Protein AF-A0AAN5C256-F1 (afdb_monomer_lite)

Organism: Aspergillus oryzae (NCBI:txid5062)

InterPro domains:
  IPR015211 Peptidase M1, leukotriene A4 hydrolase/aminopeptidase C-terminal [PF09127] (69-145)
  IPR015211 Peptidase M1, leukotriene A4 hydrolase/aminopeptidase C-terminal [SM01263] (38-145)
  IPR016024 Armadillo-type fold [SSF48371] (39-145)
  IPR034015 Aminopeptidase, leukotriene A4 hydrolase-like [PTHR45726] (2-145)
  IPR038502 Peptidase M1, LTA-4 hydrolase/aminopeptidase, C-terminal domain superfamily [G3DSA:1.25.40.320] (37-145)

Sequence (145 aa):
MLEFFQHDLEASNLLKNVDWDAWFYAPGLPPKPQFDTSLVDVVYELSSKWKSLPDSSFQPRTSDIEGLTANQIVVLLEQILLFERPLTPELSRVLGEVYSLAKSENIEVSNLYFQVGLRAGDDTVYKPTAELLGKIGRMKFVRPL

Structure (mmCIF, N/CA/C/O backbone):
data_AF-A0AAN5C256-F1
#
_entry.id   AF-A0AAN5C256-F1
#
loop_
_atom_site.group_PDB
_atom_site.id
_atom_site.type_symbol
_atom_site.label_atom_id
_atom_site.label_alt_id
_atom_site.label_comp_id
_atom_site.label_asym_id
_atom_site.label_entity_id
_atom_site.label_seq_id
_atom_site.pdbx_PDB_ins_code
_atom_site.Cartn_x
_atom_site.Cartn_y
_atom_site.Cartn_z
_atom_site.occupancy
_atom_site.B_iso_or_equiv
_atom_site.auth_seq_id
_atom_site.auth_comp_id
_atom_site.auth_asym_id
_atom_site.auth_atom_id
_atom_site.pdbx_PDB_model_num
ATOM 1 N N . MET A 1 1 ? -16.065 -8.850 32.463 1.00 58.31 1 MET A N 1
ATOM 2 C CA . MET A 1 1 ? -15.277 -7.655 32.075 1.00 58.31 1 MET A CA 1
ATOM 3 C C . MET A 1 1 ? -15.790 -6.397 32.776 1.00 58.31 1 MET A C 1
ATOM 5 O O . MET A 1 1 ? -14.988 -5.728 33.404 1.00 58.31 1 MET A O 1
ATOM 9 N N . LEU A 1 2 ? -17.098 -6.102 32.748 1.00 71.94 2 LEU A N 1
ATOM 10 C CA . LEU A 1 2 ? -17.656 -4.894 33.385 1.00 71.94 2 LEU A CA 1
ATOM 11 C C . LEU A 1 2 ? -17.562 -4.881 34.928 1.00 71.94 2 LEU A C 1
ATOM 13 O O . LEU A 1 2 ? -17.379 -3.816 35.504 1.00 71.94 2 LEU A O 1
ATOM 17 N N . GLU A 1 3 ? -17.608 -6.042 35.595 1.00 81.38 3 GLU A N 1
ATOM 18 C CA . GLU A 1 3 ? -17.464 -6.145 37.064 1.00 81.38 3 GLU A CA 1
ATOM 19 C C . GLU A 1 3 ? -16.115 -5.634 37.587 1.00 81.38 3 GLU A C 1
ATOM 21 O O . GLU A 1 3 ? -16.052 -5.061 38.670 1.00 81.38 3 GLU A O 1
ATOM 26 N N . PHE A 1 4 ? -15.037 -5.779 36.809 1.00 87.06 4 PHE A N 1
ATOM 27 C CA . PHE A 1 4 ? -13.711 -5.292 37.201 1.00 87.06 4 PHE A CA 1
ATOM 28 C C . PHE A 1 4 ? -13.700 -3.767 37.409 1.00 87.06 4 PHE A C 1
ATOM 30 O O . PHE A 1 4 ? -13.026 -3.269 38.305 1.00 87.06 4 PHE A O 1
ATOM 37 N N . PHE A 1 5 ? -14.501 -3.036 36.626 1.00 88.69 5 PHE A N 1
ATOM 38 C CA . PHE A 1 5 ? -14.606 -1.576 36.676 1.00 88.69 5 PHE A CA 1
ATOM 39 C C . PHE A 1 5 ? -15.764 -1.083 37.554 1.00 88.69 5 PHE A C 1
ATOM 41 O O . PHE A 1 5 ? -16.096 0.095 37.519 1.00 88.69 5 PHE A O 1
ATOM 48 N N . GLN A 1 6 ? -16.397 -1.940 38.362 1.00 86.50 6 GLN A N 1
ATOM 49 C CA . GLN A 1 6 ? -17.571 -1.546 39.157 1.00 86.50 6 GLN A CA 1
ATOM 50 C C . GLN A 1 6 ? -17.300 -0.394 40.143 1.00 86.50 6 GLN A C 1
ATOM 52 O O . GLN A 1 6 ? -18.212 0.358 40.475 1.00 86.50 6 GLN A O 1
ATOM 57 N N . HIS A 1 7 ? -16.056 -0.265 40.615 1.00 91.06 7 HIS A N 1
ATOM 58 C CA . HIS A 1 7 ? -15.639 0.775 41.558 1.00 91.06 7 HIS A CA 1
ATOM 59 C C . HIS A 1 7 ? -15.226 2.086 40.870 1.00 91.06 7 HIS A C 1
ATOM 61 O O . HIS A 1 7 ? -15.065 3.095 41.552 1.00 91.06 7 HIS A O 1
ATOM 67 N N . ASP A 1 8 ? -15.094 2.084 39.540 1.00 91.94 8 ASP A N 1
ATOM 68 C CA . ASP A 1 8 ? -14.826 3.260 38.716 1.00 91.94 8 ASP A CA 1
ATOM 69 C C . ASP A 1 8 ? -16.075 3.580 37.884 1.00 91.94 8 ASP A C 1
ATOM 71 O O . ASP A 1 8 ? -16.330 3.014 36.817 1.00 91.94 8 ASP A O 1
ATOM 75 N N . LEU A 1 9 ? -16.898 4.482 38.418 1.00 89.94 9 LEU A N 1
ATOM 76 C CA . LEU A 1 9 ? -18.169 4.873 37.810 1.00 89.94 9 LEU A CA 1
ATOM 77 C C . LEU A 1 9 ? -17.986 5.519 36.431 1.00 89.94 9 LEU A C 1
ATOM 79 O O . LEU A 1 9 ? -18.853 5.355 35.572 1.00 89.94 9 LEU A O 1
ATOM 83 N N . GLU A 1 10 ? -16.884 6.235 36.207 1.00 92.69 10 GLU A N 1
ATOM 84 C CA . GLU A 1 10 ? -16.603 6.888 34.930 1.00 92.69 10 GLU A CA 1
ATOM 85 C C . GLU A 1 10 ? -16.288 5.840 33.862 1.00 92.69 10 GLU A C 1
ATOM 87 O O . GLU A 1 10 ? -16.982 5.766 32.843 1.00 92.69 10 GLU A O 1
ATOM 92 N N . ALA A 1 11 ? -15.324 4.958 34.140 1.00 89.94 11 ALA A N 1
ATOM 93 C CA . ALA A 1 11 ? -14.974 3.863 33.242 1.00 89.94 11 ALA A CA 1
ATOM 94 C C . ALA A 1 11 ? -16.175 2.938 32.988 1.00 89.94 11 ALA A C 1
ATOM 96 O O . ALA A 1 11 ? -16.456 2.580 31.844 1.00 89.94 11 ALA A O 1
ATOM 97 N N . SER A 1 12 ? -16.939 2.596 34.032 1.00 88.50 12 SER A N 1
ATOM 98 C CA . SER A 1 12 ? -18.138 1.757 33.918 1.00 88.50 12 SER A CA 1
ATOM 99 C C . SER A 1 12 ? -19.190 2.370 32.990 1.00 88.50 12 SER A C 1
ATOM 101 O O . SER A 1 12 ? -19.784 1.664 32.175 1.00 88.50 12 SER A O 1
ATOM 103 N N . ASN A 1 13 ? -19.408 3.685 33.064 1.00 89.88 13 ASN A N 1
ATOM 104 C CA . ASN A 1 13 ? -20.359 4.370 32.190 1.00 89.88 13 ASN A CA 1
ATOM 105 C C . ASN A 1 13 ? -19.853 4.480 30.745 1.00 89.88 13 ASN A C 1
ATOM 107 O O . ASN A 1 13 ? -20.633 4.253 29.822 1.00 89.88 13 ASN A O 1
ATOM 111 N N . LEU A 1 14 ? -18.564 4.756 30.530 1.00 91.25 14 LEU A N 1
ATOM 112 C CA . LEU A 1 14 ? -17.974 4.780 29.186 1.00 91.25 14 LEU A CA 1
ATOM 113 C C . LEU A 1 14 ? -18.052 3.408 28.507 1.00 91.25 14 LEU A C 1
ATOM 115 O O . LEU A 1 14 ? -18.450 3.317 27.347 1.00 91.25 14 LEU A O 1
ATOM 119 N N . LEU A 1 15 ? -17.751 2.332 29.239 1.00 91.38 15 LEU A N 1
ATOM 120 C CA . LEU A 1 15 ? -17.811 0.965 28.717 1.00 91.38 15 LEU A CA 1
ATOM 121 C C . LEU A 1 15 ? -19.242 0.524 28.381 1.00 91.38 15 LEU A C 1
ATOM 123 O O . LEU A 1 15 ? -19.414 -0.305 27.494 1.00 91.38 15 LEU A O 1
ATOM 127 N N . LYS A 1 16 ? -20.276 1.076 29.031 1.00 89.38 16 LYS A N 1
ATOM 128 C CA . LYS A 1 16 ? -21.683 0.816 28.661 1.00 89.38 16 LYS A CA 1
ATOM 129 C C . LYS A 1 16 ? -22.082 1.444 27.324 1.00 89.38 16 LYS A C 1
ATOM 131 O O . LYS A 1 16 ? -23.018 0.958 26.704 1.00 89.38 16 LYS A O 1
ATOM 136 N N . ASN A 1 17 ? -21.389 2.497 26.885 1.00 90.56 17 ASN A N 1
ATOM 137 C CA . ASN A 1 17 ? -21.652 3.160 25.604 1.00 90.56 17 ASN A CA 1
ATOM 138 C C . ASN A 1 17 ? -20.949 2.478 24.419 1.00 90.56 17 ASN A C 1
ATOM 140 O O . ASN A 1 17 ? -21.203 2.834 23.270 1.00 90.56 17 ASN A O 1
ATOM 144 N N . VAL A 1 18 ? -20.049 1.526 24.680 1.00 91.50 18 VAL A N 1
ATOM 145 C CA . VAL A 1 18 ? -19.406 0.727 23.634 1.00 91.50 18 VAL A CA 1
ATOM 146 C C . VAL A 1 18 ? -20.386 -0.341 23.159 1.00 91.50 18 VAL A C 1
ATOM 148 O O . VAL A 1 18 ? -20.892 -1.129 23.956 1.00 91.50 18 VAL A O 1
ATOM 151 N N . ASP A 1 19 ? -20.625 -0.392 21.851 1.00 93.12 19 ASP A N 1
ATOM 152 C CA . ASP A 1 19 ? -21.435 -1.434 21.218 1.00 93.12 19 ASP A CA 1
ATOM 153 C C . ASP A 1 19 ? -20.658 -2.760 21.142 1.00 93.12 19 ASP A C 1
ATOM 155 O O . ASP A 1 19 ? -20.079 -3.119 20.116 1.00 93.12 19 ASP A O 1
ATOM 159 N N . TRP A 1 20 ? -20.581 -3.471 22.266 1.00 92.62 20 TRP A N 1
ATOM 160 C CA . TRP A 1 20 ? -19.820 -4.718 22.369 1.00 92.62 20 TRP A CA 1
ATOM 161 C C . TRP A 1 20 ? -20.284 -5.790 21.387 1.00 92.62 20 TRP A C 1
ATOM 163 O O . TRP A 1 20 ? -19.451 -6.555 20.905 1.00 92.62 20 TRP A O 1
ATOM 173 N N . ASP A 1 21 ? -21.578 -5.835 21.068 1.00 94.19 21 ASP A N 1
ATOM 174 C CA . ASP A 1 21 ? -22.101 -6.821 20.131 1.00 94.19 21 ASP A CA 1
ATOM 175 C C . ASP A 1 21 ? -21.631 -6.524 18.707 1.00 94.19 21 ASP A C 1
ATOM 177 O O . ASP A 1 21 ? -21.170 -7.433 18.011 1.00 94.19 21 ASP A O 1
ATOM 181 N N . ALA A 1 22 ? -21.641 -5.253 18.291 1.00 94.50 22 ALA A N 1
ATOM 182 C CA . ALA A 1 22 ? -21.048 -4.871 17.016 1.00 94.50 22 ALA A CA 1
ATOM 183 C C . ALA A 1 22 ? -19.535 -5.133 16.981 1.00 94.50 22 ALA A C 1
ATOM 185 O O . ALA A 1 22 ? -19.027 -5.667 15.998 1.00 94.50 22 ALA A O 1
ATOM 186 N N . TRP A 1 23 ? -18.811 -4.803 18.055 1.00 93.88 23 TRP A N 1
ATOM 187 C CA . TRP A 1 23 ? -17.356 -4.981 18.121 1.00 93.88 23 TRP A CA 1
ATOM 188 C C . TRP A 1 23 ? -16.910 -6.449 18.128 1.00 93.88 23 TRP A C 1
ATOM 190 O O . TRP A 1 23 ? -15.861 -6.756 17.559 1.00 93.88 23 TRP A O 1
ATOM 200 N N . PHE A 1 24 ? -17.661 -7.352 18.765 1.00 94.69 24 PHE A N 1
ATOM 201 C CA . PHE A 1 24 ? -17.272 -8.762 18.878 1.00 94.69 24 PHE A CA 1
ATOM 202 C C . PHE A 1 24 ? -17.931 -9.684 17.857 1.00 94.69 24 PHE A C 1
ATOM 204 O O . PHE A 1 24 ? -17.335 -10.707 17.511 1.00 94.69 24 PHE A O 1
ATOM 211 N N . TYR A 1 25 ? -19.140 -9.365 17.393 1.00 95.88 25 TYR A N 1
ATOM 212 C CA . TYR A 1 25 ? -19.961 -10.325 16.654 1.00 95.88 25 TYR A CA 1
ATOM 213 C C . TYR A 1 25 ? -20.471 -9.820 15.303 1.00 95.88 25 TYR A C 1
ATOM 215 O O . TYR A 1 25 ? -20.812 -10.651 14.457 1.00 95.88 25 TYR A O 1
ATOM 223 N N . ALA A 1 26 ? -20.525 -8.507 15.053 1.00 96.62 26 ALA A N 1
ATOM 224 C CA . ALA A 1 26 ? -20.954 -8.017 13.746 1.00 96.62 26 ALA A CA 1
ATOM 225 C C . ALA A 1 26 ? -19.853 -8.196 12.681 1.00 96.62 26 ALA A C 1
ATOM 227 O O . ALA A 1 26 ? -18.673 -7.957 12.945 1.00 96.62 26 ALA A O 1
ATOM 228 N N . PRO A 1 27 ? -20.215 -8.600 11.450 1.00 95.56 27 PRO A N 1
ATOM 229 C CA . PRO A 1 27 ? -19.278 -8.651 10.337 1.00 95.56 27 PRO A CA 1
ATOM 230 C C . PRO A 1 27 ? -19.031 -7.253 9.744 1.00 95.56 27 PRO A C 1
ATOM 232 O O . PRO A 1 27 ? -19.869 -6.359 9.842 1.00 95.56 27 PRO A O 1
ATOM 235 N N . GLY A 1 28 ? -17.916 -7.099 9.027 1.00 94.88 28 GLY A N 1
ATOM 236 C CA . GLY A 1 28 ? -17.563 -5.861 8.326 1.00 94.88 28 GLY A CA 1
ATOM 237 C C . GLY A 1 28 ? -16.497 -5.043 9.052 1.00 94.88 28 GLY A C 1
ATOM 238 O O . GLY A 1 28 ? -15.726 -5.574 9.848 1.00 94.88 28 GLY A O 1
ATOM 239 N N . LEU A 1 29 ? -16.406 -3.756 8.710 1.00 93.19 29 LEU A N 1
ATOM 240 C CA . LEU A 1 29 ? -15.450 -2.838 9.327 1.00 93.19 29 LEU A CA 1
ATOM 241 C C . LEU A 1 29 ? -16.063 -2.192 10.579 1.00 93.19 29 LEU A C 1
ATOM 243 O O . LEU A 1 29 ? -17.229 -1.792 10.532 1.00 93.19 29 LEU A O 1
ATOM 247 N N . PRO A 1 30 ? -15.289 -2.030 11.666 1.00 94.12 30 PRO A N 1
ATOM 248 C CA . PRO A 1 30 ? -15.738 -1.270 12.824 1.00 94.12 30 PRO A CA 1
ATOM 249 C C . PRO A 1 30 ? -15.872 0.224 12.477 1.00 94.12 30 PRO A C 1
ATOM 251 O O . PRO A 1 30 ? -15.360 0.678 11.443 1.00 94.12 30 PRO A O 1
ATOM 254 N N . PRO A 1 31 ? -16.507 1.023 13.352 1.00 91.81 31 PRO A N 1
ATOM 255 C CA . PRO A 1 31 ? -16.522 2.474 13.213 1.00 91.81 31 PRO A CA 1
ATOM 256 C C . PRO A 1 31 ? -15.099 3.024 13.047 1.00 91.81 31 PRO A C 1
ATOM 258 O O . PRO A 1 31 ? -14.212 2.727 13.849 1.00 91.81 31 PRO A O 1
ATOM 261 N N . LYS A 1 32 ? -14.870 3.818 11.995 1.00 93.19 32 LYS A N 1
ATOM 262 C CA . LYS A 1 32 ? -13.545 4.373 11.694 1.00 93.19 32 LYS A CA 1
ATOM 263 C C . LYS A 1 32 ? -13.160 5.409 12.762 1.00 93.19 32 LYS A C 1
ATOM 265 O O . LYS A 1 32 ? -13.849 6.425 12.871 1.00 93.19 32 LYS A O 1
ATOM 270 N N . PRO A 1 33 ? -12.067 5.208 13.516 1.00 93.81 33 PRO A N 1
ATOM 271 C CA . PRO A 1 33 ? -11.590 6.211 14.458 1.00 93.81 33 PRO A CA 1
ATOM 272 C C . PRO A 1 33 ? -10.908 7.373 13.719 1.00 93.81 33 PRO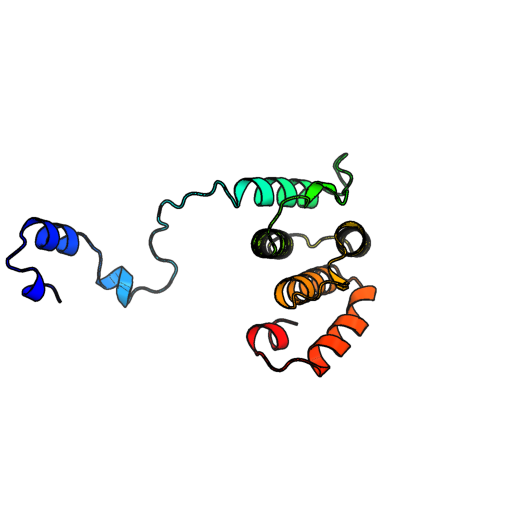 A C 1
ATOM 274 O O . PRO A 1 33 ? -10.557 7.279 12.538 1.00 93.81 33 PRO A O 1
ATOM 277 N N . GLN A 1 34 ? -10.703 8.477 14.434 1.00 95.00 34 GLN A N 1
ATOM 278 C CA . GLN A 1 34 ? -9.932 9.611 13.934 1.00 95.00 34 GLN A CA 1
ATOM 279 C C . GLN A 1 34 ? -8.445 9.338 14.166 1.00 95.00 34 GLN A C 1
ATOM 281 O O . GLN A 1 34 ? -7.987 9.299 15.306 1.00 95.00 34 GLN A O 1
ATOM 286 N N . PHE A 1 35 ? -7.709 9.111 13.082 1.00 94.00 35 PHE A N 1
ATOM 287 C CA . PHE A 1 35 ? -6.258 8.959 13.109 1.00 94.00 35 PHE A CA 1
ATOM 288 C C . PHE A 1 35 ? -5.587 10.267 12.700 1.00 94.00 35 PHE A C 1
ATOM 290 O O . PHE A 1 35 ? -6.123 10.990 11.862 1.00 94.00 35 PHE A O 1
ATOM 297 N N . ASP A 1 36 ? -4.401 10.532 13.245 1.00 94.94 36 ASP A N 1
ATOM 298 C CA . ASP A 1 36 ? -3.510 11.525 12.651 1.00 94.94 36 ASP A CA 1
ATOM 299 C C . ASP A 1 36 ? -3.008 11.007 11.295 1.00 94.94 36 ASP A C 1
ATOM 301 O O . ASP A 1 36 ? -2.456 9.907 11.205 1.00 94.94 36 ASP A O 1
ATOM 305 N N . THR A 1 37 ? -3.237 11.783 10.236 1.00 93.88 37 THR A N 1
ATOM 306 C CA . THR A 1 37 ? -2.897 11.423 8.852 1.00 93.88 37 THR A CA 1
ATOM 307 C C . THR A 1 37 ? -1.663 12.147 8.328 1.00 93.88 37 THR A C 1
ATOM 309 O O . THR A 1 37 ? -1.254 11.886 7.199 1.00 93.88 37 THR A O 1
ATOM 312 N N . SER A 1 38 ? -1.016 12.974 9.155 1.00 92.62 38 SER A N 1
ATOM 313 C CA . SER A 1 38 ? 0.104 13.839 8.764 1.00 92.62 38 SER A CA 1
ATOM 314 C C . SER A 1 38 ? 1.186 13.136 7.926 1.00 92.62 38 SER A C 1
ATOM 316 O O . SER A 1 38 ? 1.668 13.679 6.933 1.00 92.62 38 SER A O 1
ATOM 318 N N . LEU A 1 39 ? 1.542 11.896 8.278 1.00 91.56 39 LEU A N 1
ATOM 319 C CA . LEU A 1 39 ? 2.556 11.107 7.569 1.00 91.56 39 LEU A CA 1
ATOM 320 C C . LEU A 1 39 ? 2.083 10.531 6.227 1.00 91.56 39 LEU A C 1
ATOM 322 O O . LEU A 1 39 ? 2.910 10.290 5.345 1.00 91.56 39 LEU A O 1
ATOM 326 N N . VAL A 1 40 ? 0.789 10.254 6.075 1.00 93.62 40 VAL A N 1
ATOM 327 C CA . VAL A 1 40 ? 0.235 9.607 4.874 1.00 93.62 40 VAL A CA 1
ATOM 328 C C . VAL A 1 40 ? -0.331 10.608 3.873 1.00 93.62 40 VAL A C 1
ATOM 330 O O . VAL A 1 40 ? -0.410 10.280 2.694 1.00 93.62 40 VAL A O 1
ATOM 333 N N . ASP A 1 41 ? -0.638 11.835 4.291 1.00 94.50 41 ASP A N 1
ATOM 334 C CA . ASP A 1 41 ? -1.193 12.864 3.404 1.00 94.50 41 ASP A CA 1
ATOM 335 C C . ASP A 1 41 ? -0.248 13.179 2.231 1.00 94.50 41 ASP A C 1
ATOM 337 O O . ASP A 1 41 ? -0.667 13.160 1.073 1.00 94.50 41 ASP A O 1
ATOM 341 N N . VAL A 1 42 ? 1.058 13.310 2.496 1.00 94.50 42 VAL A N 1
ATOM 342 C CA . VAL A 1 42 ? 2.091 13.499 1.453 1.00 94.50 42 VAL A CA 1
ATOM 343 C C . VAL A 1 42 ? 2.107 12.334 0.452 1.00 94.50 42 VAL A C 1
ATOM 345 O O . VAL A 1 42 ? 2.284 12.521 -0.754 1.00 94.50 42 VAL A O 1
ATOM 348 N N . VAL A 1 43 ? 1.883 11.112 0.941 1.00 96.06 43 VAL A N 1
ATOM 349 C CA . VAL A 1 43 ? 1.850 9.899 0.117 1.00 96.06 43 VAL A CA 1
ATOM 350 C C . VAL A 1 43 ? 0.589 9.856 -0.746 1.00 96.06 43 VAL A C 1
ATOM 352 O O . VAL A 1 43 ? 0.657 9.488 -1.919 1.00 96.06 43 VAL A O 1
ATOM 355 N N . TYR A 1 44 ? -0.558 10.258 -0.199 1.00 96.19 44 TYR A N 1
ATOM 356 C CA . TYR A 1 44 ? -1.821 10.328 -0.934 1.00 96.19 44 TYR A CA 1
ATOM 357 C C . TYR A 1 44 ? -1.795 11.387 -2.033 1.00 96.19 44 TYR A C 1
ATOM 359 O O . TYR A 1 44 ? -2.307 11.144 -3.131 1.00 96.19 44 TYR A O 1
ATOM 367 N N . GLU A 1 45 ? -1.147 12.524 -1.789 1.00 96.50 45 GLU A N 1
ATOM 368 C CA . GLU A 1 45 ? -0.911 13.532 -2.820 1.00 96.50 45 GLU A CA 1
ATOM 369 C C . GLU A 1 45 ? -0.044 12.984 -3.958 1.00 96.50 45 GLU A C 1
ATOM 371 O O . GLU A 1 45 ? -0.394 13.139 -5.131 1.00 96.50 45 GLU A O 1
ATOM 376 N N . LEU A 1 46 ? 1.061 12.300 -3.637 1.00 97.38 46 LEU A N 1
ATOM 377 C CA . LEU A 1 46 ? 1.923 11.687 -4.648 1.00 97.38 46 LEU A CA 1
ATOM 378 C C . LEU A 1 46 ? 1.189 10.591 -5.433 1.00 97.38 46 LEU A C 1
ATOM 380 O O . LEU A 1 46 ? 1.247 10.573 -6.661 1.00 97.38 46 LEU A O 1
ATOM 384 N N . SER A 1 47 ? 0.434 9.727 -4.753 1.00 97.25 47 SER A N 1
ATOM 385 C CA . SER A 1 47 ? -0.414 8.719 -5.398 1.00 97.25 47 SER A CA 1
ATOM 386 C C . SER A 1 47 ? -1.427 9.358 -6.355 1.00 97.25 47 SER A C 1
ATOM 388 O O . SER A 1 47 ? -1.582 8.921 -7.494 1.00 97.25 47 SER A O 1
ATOM 390 N N . SER A 1 48 ? -2.057 10.463 -5.951 1.00 96.88 48 SER A N 1
ATOM 391 C CA . SER A 1 48 ? -3.004 11.197 -6.800 1.00 96.88 48 SER A CA 1
ATOM 392 C C . SER A 1 48 ? -2.333 11.787 -8.045 1.00 96.88 48 SER A C 1
ATOM 394 O O . SER A 1 48 ? -2.909 11.739 -9.133 1.00 96.88 48 SER A O 1
ATOM 396 N N . LYS A 1 49 ? -1.093 12.282 -7.920 1.00 97.19 49 LYS A N 1
ATOM 397 C CA . LYS A 1 49 ? -0.287 12.723 -9.071 1.00 97.19 49 LYS A CA 1
ATOM 398 C C . LYS A 1 49 ? -0.004 11.564 -10.026 1.00 97.19 49 LYS A C 1
ATOM 400 O O . LYS A 1 49 ? -0.206 11.723 -11.227 1.00 97.19 49 LYS A O 1
ATOM 405 N N . TRP A 1 50 ? 0.355 10.387 -9.514 1.00 97.56 50 TRP A N 1
ATOM 406 C CA . TRP A 1 50 ? 0.525 9.181 -10.334 1.00 97.56 50 TRP A CA 1
ATOM 407 C C . TRP A 1 50 ? -0.767 8.752 -11.034 1.00 97.56 50 TRP A C 1
ATOM 409 O O . TRP A 1 50 ? -0.744 8.458 -12.226 1.00 97.56 50 TRP A O 1
ATOM 419 N N . LYS A 1 51 ? -1.904 8.790 -10.331 1.00 96.62 51 LYS A N 1
ATOM 420 C CA . LYS A 1 51 ? -3.228 8.472 -10.892 1.00 96.62 51 LYS A CA 1
ATOM 421 C C . LYS A 1 51 ? -3.629 9.400 -12.042 1.00 96.62 51 LYS A C 1
ATOM 423 O O . LYS A 1 51 ? -4.418 9.007 -12.893 1.00 96.62 51 LYS A O 1
ATOM 428 N N . SER A 1 52 ? -3.122 10.634 -12.044 1.00 95.56 52 SER A N 1
ATOM 429 C CA . SER A 1 52 ? -3.437 11.634 -13.070 1.00 95.56 52 SER A CA 1
ATOM 430 C C . SER A 1 52 ? -2.684 11.443 -14.393 1.00 95.56 52 SER A C 1
ATOM 432 O O . SER A 1 52 ? -2.981 12.142 -15.357 1.00 95.56 52 SER A O 1
ATOM 434 N N . LEU A 1 53 ? -1.708 10.532 -14.454 1.00 94.62 53 LEU A N 1
ATOM 435 C CA . LEU A 1 53 ? -0.974 10.230 -15.682 1.00 94.62 53 LEU A CA 1
ATOM 436 C C . LEU A 1 53 ? -1.761 9.278 -16.598 1.00 94.62 53 LEU A C 1
ATOM 438 O O . LEU A 1 53 ? -2.446 8.383 -16.099 1.00 94.62 53 LEU A O 1
ATOM 442 N N . PRO A 1 54 ? -1.638 9.421 -17.933 1.00 90.81 54 PRO A N 1
ATOM 443 C CA . PRO A 1 54 ? -0.757 10.345 -18.667 1.00 90.81 54 PRO A CA 1
ATOM 444 C C . PRO A 1 54 ? -1.356 11.741 -18.925 1.00 90.81 54 PRO A C 1
ATOM 446 O O . PRO A 1 54 ? -0.728 12.556 -19.595 1.00 90.81 54 PRO A O 1
ATOM 449 N N . ASP A 1 55 ? -2.553 12.031 -18.415 1.00 91.38 55 ASP A N 1
ATOM 450 C CA . ASP A 1 55 ? -3.324 13.231 -18.771 1.00 91.38 55 ASP A CA 1
ATOM 451 C C . ASP A 1 55 ? -2.835 14.525 -18.086 1.00 91.38 55 ASP A C 1
ATOM 453 O O . ASP A 1 55 ? -3.395 15.603 -18.299 1.00 91.38 55 ASP A O 1
ATOM 457 N N . SER A 1 56 ? -1.791 14.445 -17.258 1.00 93.62 56 SER A N 1
ATOM 458 C CA . SER A 1 56 ? -1.240 15.571 -16.501 1.00 93.62 56 SER A CA 1
ATOM 459 C C . SER A 1 56 ? 0.205 15.906 -16.878 1.00 93.62 56 SER A C 1
ATOM 461 O O . SER A 1 56 ? 0.921 15.129 -17.504 1.00 93.62 56 SER A O 1
ATOM 463 N N . SER A 1 57 ? 0.665 17.090 -16.460 1.00 92.31 57 SER A N 1
ATOM 464 C CA . SER A 1 57 ? 2.051 17.540 -16.642 1.00 92.31 57 SER A CA 1
ATOM 465 C C . SER A 1 57 ? 3.010 17.019 -15.566 1.00 92.31 57 SER A C 1
ATOM 467 O O . SER A 1 57 ? 4.138 17.508 -15.467 1.00 92.31 57 SER A O 1
ATOM 469 N N . PHE A 1 58 ? 2.559 16.110 -14.697 1.00 95.00 58 PHE A N 1
ATOM 470 C CA . PHE A 1 58 ? 3.408 15.550 -13.655 1.00 95.00 58 PHE A CA 1
ATOM 471 C C . PHE A 1 58 ? 4.540 14.735 -14.295 1.00 95.00 58 PHE A C 1
ATOM 473 O O . PHE A 1 58 ? 4.320 13.928 -15.190 1.00 95.00 58 PHE A O 1
ATOM 480 N N . GLN A 1 59 ? 5.770 14.965 -13.848 1.00 94.75 59 GLN A N 1
ATOM 481 C CA . GLN A 1 59 ? 6.937 14.216 -14.300 1.00 94.75 59 GLN A CA 1
ATOM 482 C C . GLN A 1 59 ? 7.582 13.583 -13.075 1.00 94.75 59 GLN A C 1
ATOM 484 O O . GLN A 1 59 ? 8.165 14.330 -12.284 1.00 94.75 59 GLN A O 1
ATOM 489 N N . PRO A 1 60 ? 7.481 12.253 -12.910 1.00 95.88 60 PRO A N 1
ATOM 490 C CA . PRO A 1 60 ? 8.087 11.567 -11.781 1.00 95.88 60 PRO A CA 1
ATOM 491 C C . PRO A 1 60 ? 9.597 11.802 -11.714 1.00 95.88 60 PRO A C 1
ATOM 493 O O . PRO A 1 60 ? 10.297 11.712 -12.726 1.00 95.88 60 PRO A O 1
ATOM 496 N N . ARG A 1 61 ? 10.110 12.092 -10.519 1.00 96.69 61 ARG A N 1
ATOM 497 C CA . ARG A 1 61 ? 11.538 12.310 -10.245 1.00 96.69 61 ARG A CA 1
ATOM 498 C C . ARG A 1 61 ? 11.926 11.648 -8.936 1.00 96.69 61 ARG A C 1
ATOM 500 O O . ARG A 1 61 ? 11.133 11.605 -8.009 1.00 96.69 61 ARG A O 1
ATOM 507 N N . THR A 1 62 ? 13.178 11.219 -8.814 1.00 94.62 62 THR A N 1
ATOM 508 C CA . THR A 1 62 ? 13.718 10.593 -7.590 1.00 94.62 62 THR A CA 1
ATOM 509 C C . THR A 1 62 ? 13.448 11.405 -6.316 1.00 94.62 62 THR A C 1
ATOM 511 O O . THR A 1 62 ? 13.217 10.820 -5.263 1.00 94.62 62 THR A O 1
ATOM 514 N N . SER A 1 63 ? 13.421 12.739 -6.418 1.00 95.56 63 SER A N 1
ATOM 515 C CA . SER A 1 63 ? 13.131 13.659 -5.311 1.00 95.56 63 SER A CA 1
ATOM 516 C C . SER A 1 63 ? 11.712 13.541 -4.744 1.00 95.56 63 SER A C 1
ATOM 518 O O . SER A 1 63 ? 11.481 13.957 -3.617 1.00 95.56 63 SER A O 1
ATOM 520 N N . ASP A 1 64 ? 10.749 12.986 -5.490 1.00 95.88 64 ASP A N 1
ATOM 521 C CA . ASP A 1 64 ? 9.356 12.867 -5.029 1.00 95.88 64 ASP A CA 1
ATOM 522 C C . ASP A 1 64 ? 9.217 11.961 -3.798 1.00 95.88 64 ASP A C 1
ATOM 524 O O . ASP A 1 64 ? 8.280 12.112 -3.017 1.00 95.88 64 ASP A O 1
ATOM 528 N N . ILE A 1 65 ? 10.140 11.007 -3.647 1.00 94.94 65 ILE A N 1
ATOM 529 C CA . ILE A 1 65 ? 10.188 10.073 -2.519 1.00 94.94 65 ILE A CA 1
ATOM 530 C C . ILE A 1 65 ? 11.317 10.401 -1.534 1.00 94.94 65 ILE A C 1
ATOM 532 O O . ILE A 1 65 ? 11.568 9.636 -0.602 1.00 94.94 65 ILE A O 1
ATOM 536 N N . GLU A 1 66 ? 12.022 11.516 -1.732 1.00 93.69 66 GLU A N 1
ATOM 537 C CA . GLU A 1 66 ? 13.099 11.932 -0.840 1.00 93.69 66 GLU A CA 1
ATOM 538 C C . GLU A 1 66 ? 12.534 12.269 0.547 1.00 93.69 66 GLU A C 1
ATOM 540 O O . GLU A 1 66 ? 11.551 12.993 0.689 1.00 93.69 66 GLU A O 1
ATOM 545 N N . GLY A 1 67 ? 13.134 11.692 1.590 1.00 92.19 67 GLY A N 1
ATOM 546 C CA . GLY A 1 67 ? 12.647 11.824 2.964 1.00 92.19 67 GLY A CA 1
ATOM 547 C C . GLY A 1 67 ? 11.463 10.918 3.320 1.00 92.19 67 GLY A C 1
ATOM 548 O O . GLY A 1 67 ? 11.088 10.870 4.492 1.00 92.19 67 GLY A O 1
ATOM 549 N N . LEU A 1 68 ? 10.905 10.156 2.369 1.00 94.81 68 LEU A N 1
ATOM 550 C CA . LEU A 1 68 ? 9.894 9.149 2.686 1.00 94.81 68 LEU A CA 1
ATOM 551 C C . LEU A 1 68 ? 10.533 7.914 3.323 1.00 94.81 68 LEU A C 1
ATOM 553 O O . LEU A 1 68 ? 11.554 7.386 2.880 1.00 94.81 68 LEU A O 1
ATOM 557 N N . THR A 1 69 ? 9.885 7.411 4.366 1.00 94.56 69 THR A N 1
ATOM 558 C CA . THR A 1 69 ? 10.230 6.131 4.982 1.00 94.56 69 THR A CA 1
ATOM 559 C C . THR A 1 69 ? 9.808 4.962 4.090 1.00 94.56 69 THR A C 1
ATOM 561 O O . THR A 1 69 ? 8.906 5.074 3.257 1.00 94.56 69 THR A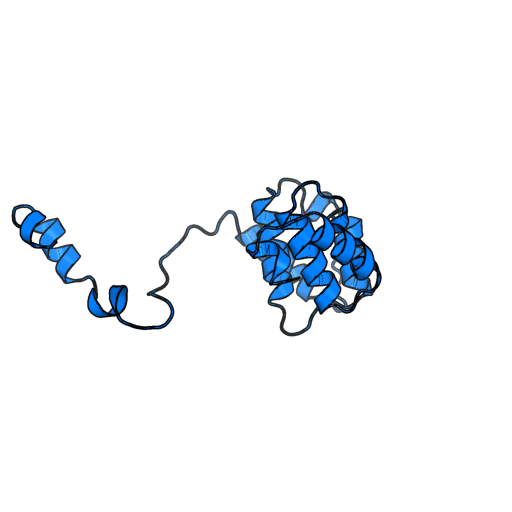 O 1
ATOM 564 N N . ALA A 1 70 ? 10.392 3.783 4.320 1.00 93.56 70 ALA A N 1
ATOM 565 C CA . ALA A 1 70 ? 9.995 2.572 3.601 1.00 93.56 70 ALA A CA 1
ATOM 566 C C . ALA A 1 70 ? 8.494 2.251 3.754 1.00 93.56 70 ALA A C 1
ATOM 568 O O . ALA A 1 70 ? 7.861 1.828 2.792 1.00 93.56 70 ALA A O 1
ATOM 569 N N . ASN A 1 71 ? 7.907 2.510 4.929 1.00 95.44 71 ASN A N 1
ATOM 570 C CA . ASN A 1 71 ? 6.473 2.309 5.154 1.00 95.44 71 ASN A CA 1
ATOM 571 C C . ASN A 1 71 ? 5.616 3.276 4.324 1.00 95.44 71 ASN A C 1
ATOM 573 O O . ASN A 1 71 ? 4.569 2.884 3.828 1.00 95.44 71 ASN A O 1
ATOM 577 N N . GLN A 1 72 ? 6.061 4.518 4.121 1.00 96.75 72 GLN A N 1
ATOM 578 C CA . GLN A 1 72 ? 5.361 5.469 3.252 1.00 96.75 72 GLN A CA 1
ATOM 579 C C . GLN A 1 72 ? 5.438 5.060 1.775 1.00 96.75 72 GLN A C 1
ATOM 581 O O . GLN A 1 72 ? 4.451 5.192 1.058 1.00 96.75 72 GLN A O 1
ATOM 586 N N . ILE A 1 73 ? 6.565 4.494 1.328 1.00 96.69 73 ILE A N 1
ATOM 587 C CA . ILE A 1 73 ? 6.689 3.922 -0.025 1.00 96.69 73 ILE A CA 1
ATOM 588 C C . ILE A 1 73 ? 5.776 2.698 -0.187 1.00 96.69 73 ILE A C 1
ATOM 590 O O . ILE A 1 73 ? 5.122 2.548 -1.215 1.00 96.69 73 ILE A O 1
ATOM 594 N N . VAL A 1 74 ? 5.682 1.843 0.834 1.00 96.94 74 VAL A N 1
ATOM 595 C CA . VAL A 1 74 ? 4.720 0.730 0.867 1.00 96.94 74 VAL A CA 1
ATOM 596 C C . VAL A 1 74 ? 3.291 1.250 0.696 1.00 96.94 74 VAL A C 1
ATOM 598 O O . VAL A 1 74 ? 2.593 0.793 -0.206 1.00 96.94 74 VAL A O 1
ATOM 601 N N . VAL A 1 75 ? 2.893 2.268 1.468 1.00 97.12 75 VAL A N 1
ATOM 602 C CA . VAL A 1 75 ? 1.563 2.888 1.346 1.00 97.12 75 VAL A CA 1
ATOM 603 C C . VAL A 1 75 ? 1.354 3.483 -0.049 1.00 97.12 75 VAL A C 1
ATOM 605 O O . VAL A 1 75 ? 0.283 3.303 -0.618 1.00 97.12 75 VAL A O 1
ATOM 608 N N . LEU A 1 76 ? 2.360 4.132 -0.648 1.00 97.88 76 LEU A N 1
ATOM 609 C CA . LEU A 1 76 ? 2.268 4.648 -2.021 1.00 97.88 76 LEU A CA 1
ATOM 610 C C . LEU A 1 76 ? 1.894 3.535 -3.009 1.00 97.88 76 LEU A C 1
ATOM 612 O O . LEU A 1 76 ? 0.964 3.694 -3.798 1.00 97.88 76 LEU A O 1
ATOM 616 N N . LEU A 1 77 ? 2.603 2.406 -2.948 1.00 98.00 77 LEU A N 1
ATOM 617 C CA . LEU A 1 77 ? 2.381 1.273 -3.846 1.00 98.00 77 LEU A CA 1
ATOM 618 C C . LEU A 1 77 ? 1.034 0.593 -3.589 1.00 98.00 77 LEU A C 1
ATOM 620 O O . LEU A 1 77 ? 0.340 0.243 -4.542 1.00 98.00 77 LEU A O 1
ATOM 624 N N . GLU A 1 78 ? 0.623 0.467 -2.326 1.00 97.12 78 GLU A N 1
ATOM 625 C CA . GLU A 1 78 ? -0.715 -0.011 -1.968 1.00 97.12 78 GLU A CA 1
ATOM 626 C C . GLU A 1 78 ? -1.805 0.895 -2.550 1.00 97.12 78 GLU A C 1
ATOM 628 O O . GLU A 1 78 ? -2.767 0.397 -3.128 1.00 97.12 78 GLU A O 1
ATOM 633 N N . GLN A 1 79 ? -1.645 2.220 -2.481 1.00 97.94 79 GLN A N 1
ATOM 634 C CA . GLN A 1 79 ? -2.605 3.147 -3.082 1.00 97.94 79 GLN A CA 1
ATOM 635 C C . GLN A 1 79 ? -2.663 3.021 -4.608 1.00 97.94 79 GLN A C 1
ATOM 637 O O . GLN A 1 79 ? -3.756 3.053 -5.170 1.00 97.94 79 GLN A O 1
ATOM 642 N N . ILE A 1 80 ? -1.522 2.829 -5.276 1.00 97.75 80 ILE A N 1
ATOM 643 C CA . ILE A 1 80 ? -1.474 2.602 -6.729 1.00 97.75 80 ILE A CA 1
ATOM 644 C C . ILE A 1 80 ? -2.188 1.293 -7.109 1.00 97.75 80 ILE A C 1
ATOM 646 O O . ILE A 1 80 ? -2.932 1.254 -8.089 1.00 97.75 80 ILE A O 1
ATOM 650 N N . LEU A 1 81 ? -2.041 0.227 -6.313 1.00 96.94 81 LEU A N 1
ATOM 651 C CA . LEU A 1 81 ? -2.756 -1.040 -6.527 1.00 96.94 81 LEU A CA 1
ATOM 652 C C . LEU A 1 81 ? -4.280 -0.911 -6.407 1.00 96.94 81 LEU A C 1
ATOM 654 O O . LEU A 1 81 ? -5.008 -1.710 -7.004 1.00 96.94 81 LEU A O 1
ATOM 658 N N . LEU A 1 82 ? -4.766 0.078 -5.654 1.00 96.88 82 LEU A N 1
ATOM 659 C CA . LEU A 1 82 ? -6.193 0.356 -5.483 1.00 96.88 82 LEU A CA 1
ATOM 660 C C . LEU A 1 82 ? -6.803 1.157 -6.639 1.00 96.88 82 LEU A C 1
ATOM 662 O O . LEU A 1 82 ? -8.013 1.390 -6.638 1.00 96.88 82 LEU A O 1
ATOM 666 N N . PHE A 1 83 ? -6.021 1.582 -7.635 1.00 96.94 83 PHE A N 1
ATOM 667 C CA . PHE A 1 83 ? -6.582 2.293 -8.779 1.00 96.94 83 PHE A CA 1
ATOM 668 C C . PHE A 1 83 ? -7.568 1.404 -9.552 1.00 96.94 83 PHE A C 1
ATOM 670 O O . PHE A 1 83 ? -7.300 0.236 -9.854 1.00 96.94 83 PHE A O 1
ATOM 677 N N . GLU A 1 84 ? -8.721 1.984 -9.904 1.00 94.62 84 GLU A N 1
ATOM 678 C CA . GLU A 1 84 ? -9.734 1.322 -10.740 1.00 94.62 84 GLU A CA 1
ATOM 679 C C . GLU A 1 84 ? -9.149 0.917 -12.094 1.00 94.62 84 GLU A C 1
ATOM 681 O O . GLU A 1 84 ? -9.375 -0.191 -12.575 1.00 94.62 84 GLU A O 1
ATOM 686 N N . ARG A 1 85 ? -8.356 1.820 -12.682 1.00 94.19 85 ARG A N 1
ATOM 687 C CA . ARG A 1 85 ? -7.550 1.564 -13.871 1.00 94.19 85 ARG A CA 1
ATOM 688 C C . ARG A 1 85 ? -6.095 1.410 -13.432 1.00 94.19 85 ARG A C 1
ATOM 690 O O . ARG A 1 85 ? -5.551 2.372 -12.889 1.00 94.19 85 ARG A O 1
ATOM 697 N N . PRO A 1 86 ? -5.477 0.234 -13.630 1.00 95.75 86 PRO A N 1
ATOM 698 C CA . PRO A 1 86 ? -4.051 0.062 -13.390 1.00 95.75 86 PRO A CA 1
ATOM 699 C C . PRO A 1 86 ? -3.227 1.065 -14.201 1.00 95.75 86 PRO A C 1
ATOM 701 O O . PRO A 1 86 ? -3.690 1.584 -15.221 1.00 95.75 86 PRO A O 1
ATOM 704 N N . LEU A 1 87 ? -1.989 1.300 -13.769 1.00 96.62 87 LEU A N 1
ATOM 705 C CA . LEU A 1 87 ? -1.011 2.003 -14.597 1.00 96.62 87 LEU A CA 1
ATOM 706 C C . LEU A 1 87 ? -0.803 1.253 -15.920 1.00 96.62 87 LEU A C 1
ATOM 708 O O . LEU A 1 87 ? -1.002 0.040 -15.991 1.00 96.62 87 LEU A O 1
ATOM 712 N N . THR A 1 88 ? -0.377 1.964 -16.962 1.00 97.00 88 THR A N 1
ATOM 713 C CA . THR A 1 88 ? 0.076 1.300 -18.190 1.00 97.00 88 THR A CA 1
ATOM 714 C C . THR A 1 88 ? 1.412 0.586 -17.939 1.00 97.00 88 THR A C 1
ATOM 716 O O . THR A 1 88 ? 2.139 0.971 -17.011 1.00 97.00 88 THR A O 1
ATOM 719 N N . PRO A 1 89 ? 1.788 -0.413 -18.761 1.00 97.50 89 PRO A N 1
ATOM 720 C CA . PRO A 1 89 ? 3.099 -1.055 -18.668 1.00 97.50 89 PRO A CA 1
ATOM 721 C C . PRO A 1 89 ? 4.254 -0.045 -18.665 1.00 97.50 89 PRO A C 1
ATOM 723 O O . PRO A 1 89 ? 5.193 -0.166 -17.885 1.00 97.50 89 PRO A O 1
ATOM 726 N N . GLU A 1 90 ? 4.171 1.002 -19.487 1.00 96.94 90 GLU A N 1
ATOM 727 C CA . GLU A 1 90 ? 5.195 2.045 -19.581 1.00 96.94 90 GLU A CA 1
ATOM 728 C C . GLU A 1 90 ? 5.308 2.848 -18.282 1.00 96.94 90 GLU A C 1
ATOM 730 O O . GLU A 1 90 ? 6.414 3.080 -17.799 1.00 96.94 90 GLU A O 1
ATOM 735 N N . LEU A 1 91 ? 4.178 3.240 -17.683 1.00 97.12 91 LEU A N 1
ATOM 736 C CA . LEU A 1 91 ? 4.168 3.987 -16.423 1.00 97.12 91 LEU A CA 1
ATOM 737 C C . LEU A 1 91 ? 4.645 3.134 -15.243 1.00 97.12 91 LEU A C 1
ATOM 739 O O . LEU A 1 91 ? 5.324 3.657 -14.361 1.00 97.12 91 LEU A O 1
ATOM 743 N N . SER A 1 92 ? 4.347 1.831 -15.242 1.00 97.44 92 SER A N 1
ATOM 744 C CA . SER A 1 92 ? 4.911 0.878 -14.275 1.00 97.44 92 SER A CA 1
ATOM 745 C C . SER A 1 92 ? 6.440 0.848 -14.341 1.00 97.44 92 SER A C 1
ATOM 747 O O . SER A 1 92 ? 7.106 0.975 -13.311 1.00 97.44 92 SER A O 1
ATOM 749 N N . ARG A 1 93 ? 7.011 0.764 -15.549 1.00 96.69 93 ARG A N 1
ATOM 750 C CA . ARG A 1 93 ? 8.471 0.782 -15.736 1.00 96.69 93 ARG A CA 1
ATOM 751 C C . ARG A 1 93 ? 9.077 2.090 -15.246 1.00 96.69 93 ARG A C 1
ATOM 753 O O . ARG A 1 93 ? 10.037 2.061 -14.481 1.00 96.69 93 ARG A O 1
ATOM 760 N N . VAL A 1 94 ? 8.471 3.228 -15.602 1.00 96.88 94 VAL A N 1
ATOM 761 C CA . VAL A 1 94 ? 8.910 4.549 -15.118 1.00 96.88 94 VAL A CA 1
ATOM 762 C C . VAL A 1 94 ? 8.887 4.603 -13.588 1.00 96.88 94 VAL A C 1
ATOM 764 O O . VAL A 1 94 ? 9.852 5.064 -12.986 1.00 96.88 94 VAL A O 1
ATOM 767 N N . LEU A 1 95 ? 7.836 4.091 -12.941 1.00 97.12 95 LEU A N 1
ATOM 768 C CA . LEU A 1 95 ? 7.739 4.023 -11.478 1.00 97.12 95 LEU A CA 1
ATOM 769 C C . LEU A 1 95 ? 8.896 3.215 -10.870 1.00 97.12 95 LEU A C 1
ATOM 771 O O . LEU A 1 95 ? 9.551 3.668 -9.929 1.00 97.12 95 LEU A O 1
ATOM 775 N N . GLY A 1 96 ? 9.169 2.031 -11.420 1.00 95.75 96 GLY A N 1
ATOM 776 C CA . GLY A 1 96 ? 10.242 1.155 -10.956 1.00 95.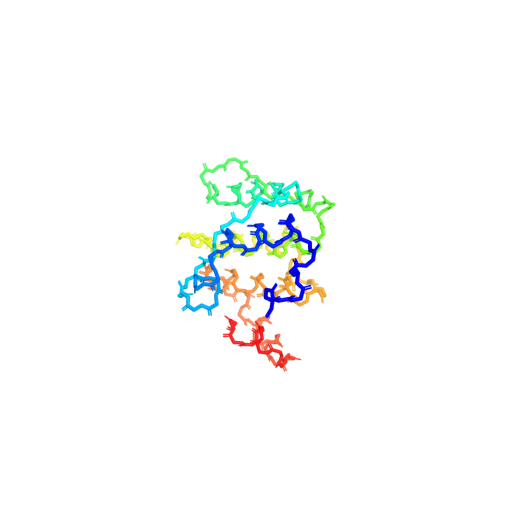75 96 GLY A CA 1
ATOM 777 C C . GLY A 1 96 ? 11.641 1.723 -11.164 1.00 95.75 96 GLY A C 1
ATOM 778 O O . GLY A 1 96 ? 12.496 1.569 -10.290 1.00 95.75 96 GLY A O 1
ATOM 779 N N . GLU A 1 97 ? 11.873 2.382 -12.299 1.00 95.44 97 GLU A N 1
ATOM 780 C CA . GLU A 1 97 ? 13.153 2.993 -12.660 1.00 95.44 97 GLU A CA 1
ATOM 781 C C . GLU A 1 97 ? 13.433 4.250 -11.836 1.00 95.44 97 GLU A C 1
ATOM 783 O O . GLU A 1 97 ? 14.481 4.339 -11.191 1.00 95.44 97 GLU A O 1
ATOM 788 N N . VAL A 1 98 ? 12.485 5.193 -11.802 1.00 96.50 98 VAL A N 1
ATOM 789 C CA . VAL A 1 98 ? 12.647 6.485 -11.119 1.00 96.50 98 VAL A CA 1
ATOM 790 C C . VAL A 1 98 ? 12.824 6.293 -9.615 1.00 96.50 98 VAL A C 1
ATOM 792 O O . VAL A 1 98 ? 13.640 6.980 -9.009 1.00 96.50 98 VAL A O 1
ATOM 795 N N . TYR A 1 99 ? 12.115 5.343 -9.004 1.00 96.38 99 TYR A N 1
ATOM 796 C CA . TYR A 1 99 ? 12.188 5.100 -7.559 1.00 96.38 99 TYR A CA 1
ATOM 797 C C . TYR A 1 99 ? 13.042 3.884 -7.172 1.00 96.38 99 TYR A C 1
ATOM 799 O O . TYR A 1 99 ? 13.120 3.536 -5.996 1.00 96.38 99 TYR A O 1
ATOM 807 N N . SER A 1 100 ? 13.707 3.232 -8.134 1.00 93.88 100 SER A N 1
ATOM 808 C CA . SER A 1 100 ? 14.577 2.062 -7.908 1.00 93.88 100 SER A CA 1
ATOM 809 C C . SER A 1 100 ? 13.917 0.907 -7.127 1.00 93.88 100 SER A C 1
ATOM 811 O O . SER A 1 100 ? 14.584 0.163 -6.406 1.00 93.88 100 SER A O 1
ATOM 813 N N . LEU A 1 101 ? 12.604 0.715 -7.289 1.00 93.31 101 LEU A N 1
ATOM 814 C CA . LEU A 1 101 ? 11.798 -0.189 -6.451 1.00 93.31 101 LEU A CA 1
ATOM 815 C C . LEU A 1 101 ? 12.120 -1.672 -6.678 1.00 93.31 101 LEU A C 1
ATOM 817 O O . LEU A 1 101 ? 12.151 -2.467 -5.736 1.00 93.31 101 LEU A O 1
ATOM 821 N N . ALA A 1 102 ? 12.424 -2.041 -7.925 1.00 87.75 102 ALA A N 1
ATOM 822 C CA . ALA A 1 102 ? 12.797 -3.406 -8.299 1.00 87.75 102 ALA A CA 1
ATOM 823 C C . ALA A 1 102 ? 14.122 -3.865 -7.664 1.00 87.75 102 ALA A C 1
ATOM 825 O O . ALA A 1 102 ? 14.360 -5.061 -7.528 1.00 87.75 102 ALA A O 1
ATOM 826 N N . LYS A 1 103 ? 14.993 -2.913 -7.304 1.00 88.38 103 LYS A N 1
ATOM 827 C CA . LYS A 1 103 ? 16.322 -3.159 -6.723 1.00 88.38 103 LYS A CA 1
ATOM 828 C C . LYS A 1 103 ? 16.344 -2.982 -5.204 1.00 88.38 103 LYS A C 1
ATOM 830 O O . LYS A 1 103 ? 17.416 -3.050 -4.610 1.00 88.38 103 LYS A O 1
ATOM 835 N N . SER A 1 104 ? 15.197 -2.710 -4.584 1.00 89.75 104 SER A N 1
ATOM 836 C CA . SER A 1 104 ? 15.127 -2.517 -3.139 1.00 89.75 104 SER A CA 1
ATOM 837 C C . SER A 1 104 ? 15.502 -3.804 -2.401 1.00 89.75 104 SER A C 1
ATOM 839 O O . SER A 1 104 ? 15.054 -4.891 -2.751 1.00 89.75 104 SER A O 1
ATOM 841 N N . GLU A 1 105 ? 16.293 -3.682 -1.337 1.00 88.25 105 GLU A N 1
ATOM 842 C CA . GLU A 1 105 ? 16.532 -4.791 -0.403 1.00 88.25 105 GLU A CA 1
ATOM 843 C C . GLU A 1 105 ? 15.320 -5.029 0.514 1.00 88.25 105 GLU A C 1
ATOM 845 O O . GLU A 1 105 ? 15.202 -6.074 1.158 1.00 88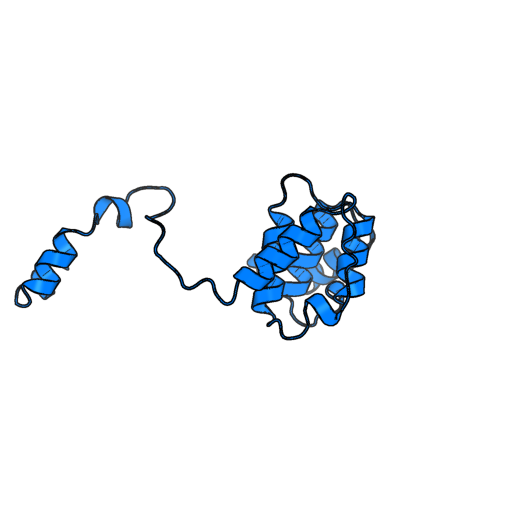.25 105 GLU A O 1
ATOM 850 N N . ASN A 1 106 ? 14.389 -4.069 0.570 1.00 92.25 106 ASN A N 1
ATOM 851 C CA . ASN A 1 106 ? 13.155 -4.218 1.317 1.00 92.25 106 ASN A CA 1
ATOM 852 C C . ASN A 1 106 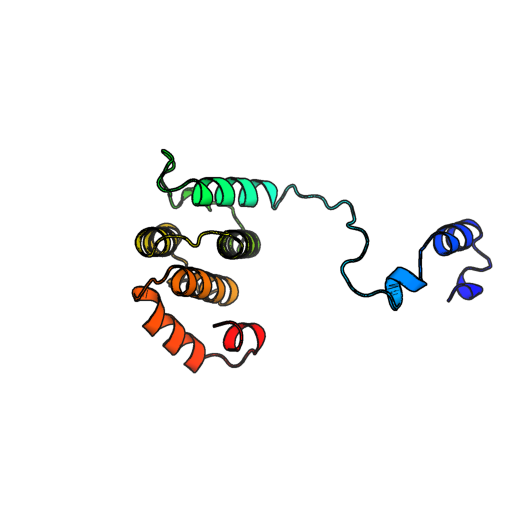? 12.139 -5.031 0.509 1.00 92.25 106 ASN A C 1
ATOM 854 O O . ASN A 1 106 ? 11.490 -4.531 -0.411 1.00 92.25 106 ASN A O 1
ATOM 858 N N . ILE A 1 107 ? 11.952 -6.281 0.928 1.00 91.88 107 ILE A N 1
ATOM 859 C CA . ILE A 1 107 ? 11.015 -7.213 0.305 1.00 91.88 107 ILE A CA 1
ATOM 860 C C . ILE A 1 107 ? 9.573 -6.695 0.253 1.00 91.88 107 ILE A C 1
ATOM 862 O O . ILE A 1 107 ? 8.889 -6.989 -0.717 1.00 91.88 107 ILE A O 1
ATOM 866 N N . GLU A 1 108 ? 9.102 -5.920 1.238 1.00 93.38 108 GLU A N 1
ATOM 867 C CA . GLU A 1 108 ? 7.740 -5.359 1.220 1.00 93.38 108 GLU A CA 1
ATOM 868 C C . GLU A 1 108 ? 7.579 -4.392 0.036 1.00 93.38 108 GLU A C 1
ATOM 870 O O . GLU A 1 108 ? 6.589 -4.461 -0.693 1.00 93.38 108 GLU A O 1
ATOM 875 N N . VAL A 1 109 ? 8.595 -3.555 -0.208 1.00 95.50 109 VAL A N 1
ATOM 876 C CA . VAL A 1 109 ? 8.627 -2.596 -1.322 1.00 95.50 109 VAL A CA 1
ATOM 877 C C . VAL A 1 109 ? 8.702 -3.326 -2.661 1.00 95.50 109 VAL A C 1
ATOM 879 O O . VAL A 1 109 ? 7.867 -3.089 -3.533 1.00 95.50 109 VAL A O 1
ATOM 882 N N . SER A 1 110 ? 9.658 -4.244 -2.828 1.00 94.38 110 SER A N 1
ATOM 883 C CA . SER A 1 110 ? 9.812 -4.972 -4.094 1.00 94.38 110 SER A CA 1
ATOM 884 C C . SER A 1 110 ? 8.605 -5.857 -4.407 1.00 94.38 110 SER A C 1
ATOM 886 O O . SER A 1 110 ? 8.158 -5.889 -5.549 1.00 94.38 110 SER A O 1
ATOM 888 N N . ASN A 1 111 ? 8.026 -6.517 -3.400 1.00 94.81 111 ASN A N 1
ATOM 889 C CA . ASN A 1 111 ? 6.824 -7.337 -3.552 1.00 94.81 111 ASN A CA 1
ATOM 890 C C . ASN A 1 111 ? 5.623 -6.513 -4.037 1.00 94.81 111 ASN A C 1
ATOM 892 O O . ASN A 1 111 ? 4.913 -6.938 -4.945 1.00 94.81 111 ASN A O 1
ATOM 896 N N . LEU A 1 112 ? 5.385 -5.336 -3.451 1.00 96.56 112 LEU A N 1
ATOM 897 C CA . LEU A 1 112 ? 4.285 -4.469 -3.880 1.00 96.56 112 LEU A CA 1
ATOM 898 C C . LEU A 1 112 ? 4.534 -3.863 -5.261 1.00 96.56 112 LEU A C 1
ATOM 900 O O . LEU A 1 112 ? 3.612 -3.810 -6.069 1.00 96.56 112 LEU A O 1
ATOM 904 N N . TYR A 1 113 ? 5.773 -3.474 -5.568 1.00 97.50 113 TYR A N 1
ATOM 905 C CA . TYR A 1 113 ? 6.124 -3.003 -6.907 1.00 97.50 113 TYR A CA 1
ATOM 906 C C . TYR A 1 113 ? 5.874 -4.080 -7.971 1.00 97.50 113 TYR A C 1
ATOM 908 O O . TYR A 1 113 ? 5.284 -3.793 -9.010 1.00 97.50 113 TYR A O 1
ATOM 916 N N . PHE A 1 114 ? 6.248 -5.333 -7.705 1.00 97.12 114 PHE A N 1
ATOM 917 C CA . PHE A 1 114 ? 5.967 -6.431 -8.627 1.00 97.12 114 PHE A CA 1
ATOM 918 C C . PHE A 1 114 ? 4.467 -6.667 -8.814 1.00 97.12 114 PHE A C 1
ATOM 920 O O . PHE A 1 114 ? 4.036 -6.833 -9.950 1.00 97.12 114 PHE A O 1
ATOM 927 N N . GLN A 1 115 ? 3.647 -6.574 -7.761 1.00 97.31 115 GLN A N 1
ATOM 928 C CA . GLN A 1 115 ? 2.186 -6.610 -7.920 1.00 97.31 115 GLN A CA 1
ATOM 929 C C . GLN A 1 115 ? 1.671 -5.464 -8.804 1.00 97.31 115 GLN A C 1
ATOM 931 O O . GLN A 1 115 ? 0.795 -5.692 -9.640 1.00 97.31 115 GLN A O 1
ATOM 936 N N . VAL A 1 116 ? 2.213 -4.246 -8.652 1.00 97.75 116 VAL A N 1
ATOM 937 C CA . VAL A 1 116 ? 1.849 -3.099 -9.505 1.00 97.75 116 VAL A CA 1
ATOM 938 C C . VAL A 1 116 ? 2.176 -3.409 -10.962 1.00 97.75 116 VAL A C 1
ATOM 940 O O . VAL A 1 116 ? 1.297 -3.279 -11.812 1.00 97.75 116 VAL A O 1
ATOM 943 N N . GLY A 1 117 ? 3.394 -3.879 -11.245 1.00 97.38 117 GLY A N 1
ATOM 944 C CA . GLY A 1 117 ? 3.812 -4.215 -12.605 1.00 97.38 117 GLY A CA 1
ATOM 945 C C . GLY A 1 117 ? 3.009 -5.358 -13.222 1.00 97.38 117 GLY A C 1
ATOM 946 O O . GLY A 1 117 ? 2.560 -5.249 -14.361 1.00 97.38 117 GLY A O 1
ATOM 947 N N . LEU A 1 118 ? 2.720 -6.416 -12.459 1.00 97.12 118 LEU A N 1
ATOM 948 C CA . LEU A 1 118 ? 1.877 -7.524 -12.917 1.00 97.12 118 LEU A CA 1
ATOM 949 C C . LEU A 1 118 ? 0.466 -7.045 -13.268 1.00 97.12 118 LEU A C 1
ATOM 951 O O . LEU A 1 118 ? -0.057 -7.392 -14.326 1.00 97.12 118 LEU A O 1
ATOM 955 N N . ARG A 1 119 ? -0.135 -6.203 -12.417 1.00 96.56 119 ARG A N 1
ATOM 956 C CA . ARG A 1 119 ? -1.468 -5.631 -12.651 1.00 96.56 119 ARG A CA 1
ATOM 957 C C . ARG A 1 119 ? -1.484 -4.651 -13.828 1.00 96.56 119 ARG A C 1
ATOM 959 O O . ARG A 1 119 ? -2.499 -4.551 -14.511 1.00 96.56 119 ARG A O 1
ATOM 966 N N . ALA A 1 120 ? -0.378 -3.949 -14.059 1.00 96.88 120 ALA A N 1
ATOM 967 C CA . ALA A 1 120 ? -0.185 -3.058 -15.199 1.00 96.88 120 ALA A CA 1
ATOM 968 C C . ALA A 1 120 ? 0.053 -3.806 -16.523 1.00 96.88 120 ALA A C 1
ATOM 970 O O . ALA A 1 120 ? -0.075 -3.205 -17.586 1.00 96.88 120 ALA A O 1
ATOM 971 N N . GLY A 1 121 ? 0.388 -5.101 -16.484 1.00 96.69 121 GLY A N 1
ATOM 972 C CA . GLY A 1 121 ? 0.783 -5.867 -17.669 1.00 96.69 121 GLY A CA 1
ATOM 973 C C . GLY A 1 121 ? 2.228 -5.610 -18.112 1.00 96.69 121 GLY A C 1
ATOM 974 O O . GLY A 1 121 ? 2.549 -5.775 -19.285 1.00 96.69 121 GLY A O 1
ATOM 975 N N . ASP A 1 122 ? 3.094 -5.192 -17.191 1.00 97.19 122 ASP A N 1
ATOM 976 C CA . ASP A 1 122 ? 4.518 -4.966 -17.430 1.00 97.19 122 ASP A CA 1
ATOM 977 C C . ASP A 1 122 ? 5.287 -6.296 -17.428 1.00 97.19 122 ASP A C 1
ATOM 979 O O . ASP A 1 122 ? 5.506 -6.923 -16.393 1.00 97.19 122 ASP A O 1
ATOM 983 N N . ASP A 1 123 ? 5.710 -6.742 -18.606 1.00 96.50 123 ASP A N 1
ATOM 984 C CA . ASP A 1 123 ? 6.463 -7.985 -18.796 1.00 96.50 123 ASP A CA 1
ATOM 985 C C . ASP A 1 123 ? 7.852 -7.974 -18.138 1.00 96.50 123 ASP A C 1
ATOM 987 O O . ASP A 1 123 ? 8.395 -9.032 -17.797 1.00 96.50 123 ASP A O 1
ATOM 991 N N . THR A 1 124 ? 8.419 -6.791 -17.893 1.00 95.50 124 THR A N 1
ATOM 992 C CA . THR A 1 124 ? 9.757 -6.654 -17.308 1.00 95.50 124 THR A CA 1
ATOM 993 C C . THR A 1 124 ? 9.813 -7.163 -15.870 1.00 95.50 124 THR A C 1
ATOM 995 O O . THR A 1 124 ? 10.874 -7.608 -15.421 1.00 95.50 124 THR A O 1
ATOM 998 N N . VAL A 1 125 ? 8.679 -7.180 -15.156 1.00 96.06 125 VAL A N 1
ATOM 999 C CA . VAL A 1 125 ? 8.613 -7.671 -13.774 1.00 96.06 125 VAL A CA 1
ATOM 1000 C C . VAL A 1 125 ? 8.386 -9.179 -13.672 1.00 96.06 125 VAL A C 1
ATOM 1002 O O . VAL A 1 125 ? 8.562 -9.732 -12.589 1.00 96.06 125 VAL A O 1
ATOM 1005 N N . TYR A 1 126 ? 8.070 -9.888 -14.763 1.00 95.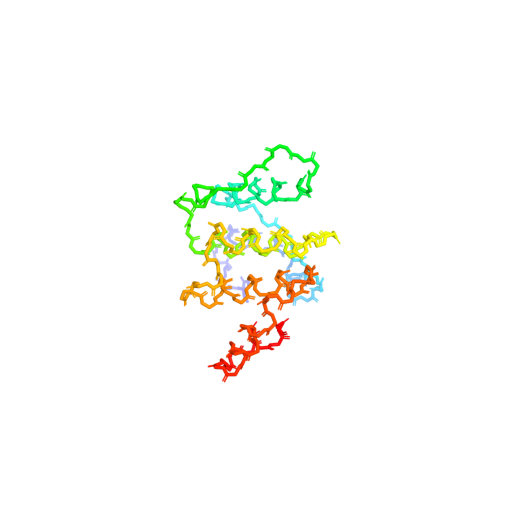56 126 TYR A N 1
ATOM 1006 C CA . TYR A 1 126 ? 7.707 -11.314 -14.702 1.00 95.56 126 TYR A CA 1
ATOM 1007 C C . TYR A 1 126 ? 8.861 -12.187 -14.207 1.00 95.56 126 TYR A C 1
ATOM 1009 O O . TYR A 1 126 ? 8.710 -12.967 -13.265 1.00 95.56 126 TYR A O 1
ATOM 1017 N N . LYS A 1 127 ? 10.044 -12.031 -14.813 1.00 95.62 127 LYS A N 1
ATOM 1018 C CA . LYS A 1 127 ? 11.234 -12.793 -14.418 1.00 95.62 127 LYS A CA 1
ATOM 1019 C C . LYS A 1 127 ? 11.699 -12.438 -12.993 1.00 95.62 127 LYS A C 1
ATOM 1021 O O . LYS A 1 127 ? 11.861 -13.370 -12.205 1.00 95.62 127 LYS A O 1
ATOM 1026 N N . PRO A 1 128 ? 11.853 -11.152 -12.613 1.00 93.88 128 PRO A N 1
ATOM 1027 C CA . PRO A 1 128 ? 12.164 -10.776 -11.232 1.00 93.88 128 PRO A CA 1
ATOM 1028 C C . PRO A 1 128 ? 11.159 -11.309 -10.204 1.00 93.88 128 PRO A C 1
ATOM 1030 O O . PRO A 1 128 ? 11.565 -11.768 -9.139 1.00 93.88 128 PRO A O 1
ATOM 1033 N N . THR A 1 129 ? 9.864 -11.311 -10.534 1.00 94.81 129 THR A N 1
ATOM 1034 C CA . THR A 1 129 ? 8.819 -11.874 -9.667 1.00 94.81 129 THR A CA 1
ATOM 1035 C C . THR A 1 129 ? 9.021 -13.371 -9.461 1.00 94.81 129 THR A C 1
ATOM 1037 O O . THR A 1 129 ? 9.041 -13.833 -8.322 1.00 94.81 129 THR A O 1
ATOM 1040 N N . ALA A 1 130 ? 9.213 -14.136 -10.540 1.00 94.44 130 ALA A N 1
ATOM 1041 C CA . ALA A 1 130 ? 9.433 -15.579 -10.451 1.00 94.44 130 ALA A CA 1
ATOM 1042 C C . ALA A 1 130 ? 10.697 -15.918 -9.640 1.00 94.44 130 ALA A C 1
ATOM 1044 O O . ALA A 1 130 ? 10.691 -16.833 -8.816 1.00 94.44 130 ALA A O 1
ATOM 1045 N N . GLU A 1 131 ? 11.774 -15.148 -9.822 1.00 93.25 131 GLU A N 1
ATOM 1046 C CA . GLU A 1 131 ? 12.995 -15.288 -9.026 1.00 93.25 131 GLU A CA 1
ATOM 1047 C C . GLU A 1 131 ? 12.774 -14.956 -7.547 1.00 93.25 131 GLU A C 1
ATOM 1049 O O . GLU A 1 131 ? 13.339 -15.632 -6.685 1.00 93.25 131 GLU A O 1
ATOM 1054 N N . LEU A 1 132 ? 11.967 -13.934 -7.238 1.00 90.38 132 LEU A N 1
ATOM 1055 C CA . LEU A 1 132 ? 11.615 -13.588 -5.863 1.00 90.38 132 LEU A CA 1
ATOM 1056 C C . LEU A 1 132 ? 10.796 -14.712 -5.216 1.00 90.38 132 LEU A C 1
ATOM 1058 O O . LEU A 1 132 ? 11.148 -15.157 -4.125 1.00 90.38 132 LEU A O 1
ATOM 1062 N N . LEU A 1 133 ? 9.768 -15.217 -5.906 1.00 92.62 133 LEU A N 1
ATOM 1063 C CA . LEU A 1 133 ? 8.926 -16.329 -5.448 1.00 92.62 133 LEU A CA 1
ATOM 1064 C C . LEU A 1 133 ? 9.737 -17.600 -5.158 1.00 92.62 133 LEU A C 1
ATOM 1066 O O . LEU A 1 133 ? 9.439 -18.311 -4.204 1.00 92.62 133 LEU A O 1
ATOM 1070 N N . GLY A 1 134 ? 10.804 -17.858 -5.920 1.00 92.31 134 GLY A N 1
ATOM 1071 C CA . GLY A 1 134 ? 11.712 -18.982 -5.672 1.00 92.31 134 GLY A CA 1
ATOM 1072 C C . GLY A 1 134 ? 12.617 -18.827 -4.440 1.00 92.31 134 GLY A C 1
ATOM 1073 O O . GLY A 1 134 ? 13.223 -19.806 -4.007 1.00 92.31 134 GLY A O 1
ATOM 1074 N N . LYS A 1 135 ? 12.736 -17.619 -3.873 1.00 90.50 135 LYS A N 1
ATOM 1075 C CA . LYS A 1 135 ? 13.635 -17.310 -2.742 1.00 90.50 135 LYS A CA 1
ATOM 1076 C C . LYS A 1 135 ? 12.906 -17.130 -1.413 1.00 90.50 135 LYS A C 1
ATOM 1078 O O . LYS A 1 135 ? 13.555 -17.111 -0.368 1.00 90.50 135 LYS A O 1
ATOM 1083 N N . ILE A 1 136 ? 11.585 -16.958 -1.431 1.00 90.81 136 ILE A N 1
ATOM 1084 C CA . ILE A 1 136 ? 10.808 -16.545 -0.258 1.00 90.81 136 ILE A CA 1
ATOM 1085 C C . ILE A 1 136 ? 9.713 -17.565 0.057 1.00 90.81 136 ILE A C 1
ATOM 1087 O O . ILE A 1 136 ? 9.119 -18.155 -0.835 1.00 90.81 136 ILE A O 1
ATOM 1091 N N . GLY A 1 137 ? 9.420 -17.757 1.345 1.00 91.00 137 GLY A N 1
ATOM 1092 C CA . GLY A 1 137 ? 8.373 -18.684 1.808 1.00 91.00 137 GLY A CA 1
ATOM 1093 C C . GLY A 1 137 ? 7.251 -18.024 2.612 1.00 91.00 137 GLY A C 1
ATOM 1094 O O . GLY A 1 137 ? 6.323 -18.694 3.062 1.00 91.00 137 GLY A O 1
ATOM 1095 N N . ARG A 1 138 ? 7.320 -16.706 2.850 1.00 93.69 138 ARG A N 1
ATOM 1096 C CA . ARG A 1 138 ? 6.320 -16.011 3.669 1.00 93.69 138 ARG A CA 1
ATOM 1097 C C . ARG A 1 138 ? 5.028 -15.859 2.868 1.00 93.69 138 ARG A C 1
ATOM 1099 O O . ARG A 1 138 ? 4.978 -15.095 1.910 1.00 93.69 138 ARG A O 1
ATOM 1106 N N . MET A 1 139 ? 3.961 -16.516 3.321 1.00 93.19 139 MET A N 1
ATOM 1107 C CA . MET A 1 139 ? 2.658 -16.553 2.633 1.00 93.19 139 MET A CA 1
ATOM 1108 C C . MET A 1 139 ? 2.043 -15.174 2.350 1.00 93.19 139 MET A C 1
ATOM 1110 O O . MET A 1 139 ? 1.283 -15.042 1.396 1.00 93.19 139 MET A O 1
ATOM 1114 N N . LYS A 1 140 ? 2.400 -14.148 3.138 1.00 91.31 140 LYS A N 1
ATOM 1115 C CA . LYS A 1 140 ? 2.038 -12.742 2.881 1.00 91.31 140 LYS A CA 1
ATOM 1116 C C . LYS A 1 140 ? 2.496 -12.258 1.494 1.00 91.31 140 LYS A C 1
ATOM 1118 O O . LYS A 1 140 ? 1.831 -11.415 0.916 1.00 91.31 140 LYS A O 1
ATOM 1123 N N . PHE A 1 141 ? 3.612 -12.772 0.983 1.00 90.25 141 PHE A N 1
ATOM 1124 C CA . PHE A 1 141 ? 4.206 -12.379 -0.299 1.00 90.25 141 PHE A CA 1
ATOM 1125 C C . PHE A 1 141 ? 3.927 -13.403 -1.398 1.00 90.25 141 PHE A C 1
ATOM 1127 O O . PHE A 1 141 ? 3.601 -13.038 -2.515 1.00 90.25 141 PHE A O 1
ATOM 1134 N N . VAL A 1 142 ? 3.996 -14.691 -1.053 1.00 90.19 142 VAL A N 1
ATOM 1135 C CA . VAL A 1 142 ? 3.865 -15.789 -2.022 1.00 90.19 142 VAL A CA 1
ATOM 1136 C C . VAL A 1 142 ? 2.441 -15.954 -2.550 1.00 90.19 142 VAL A C 1
ATOM 1138 O O . VAL A 1 142 ? 2.271 -16.383 -3.676 1.00 90.19 142 VAL A O 1
ATOM 1141 N N . ARG A 1 143 ? 1.405 -15.682 -1.741 1.00 89.50 143 ARG A N 1
ATOM 1142 C CA . ARG A 1 143 ? 0.012 -15.840 -2.200 1.00 89.50 143 ARG A CA 1
ATOM 1143 C C . ARG A 1 143 ? -0.488 -14.690 -3.082 1.00 89.50 143 ARG A C 1
ATOM 1145 O O . ARG A 1 143 ? -1.324 -14.980 -3.932 1.00 89.50 143 ARG A O 1
ATOM 1152 N N . PRO A 1 144 ? -0.123 -13.417 -2.820 1.00 88.12 144 PRO A N 1
ATOM 1153 C CA . PRO A 1 144 ? -0.602 -12.310 -3.649 1.00 88.12 144 PRO A CA 1
ATOM 1154 C C . PRO A 1 144 ? 0.141 -12.128 -4.979 1.00 88.12 144 PRO A C 1
ATOM 1156 O O . PRO A 1 144 ? -0.461 -11.588 -5.903 1.00 88.12 144 PRO A O 1
ATOM 1159 N N . LEU A 1 145 ? 1.421 -12.518 -5.055 1.00 85.81 145 LEU A N 1
ATOM 1160 C CA . LEU A 1 145 ? 2.204 -12.574 -6.299 1.00 85.81 145 LEU A CA 1
ATOM 1161 C C . LEU A 1 145 ? 1.886 -13.844 -7.094 1.00 85.81 145 LEU A C 1
ATOM 1163 O O . LEU A 1 145 ? 1.866 -13.747 -8.340 1.00 85.81 145 LEU A O 1
#

Radius of gyration: 20.96 Å; chains: 1; bounding box: 39×36×61 Å

Foldseek 3Di:
DLVVCPVPPVVSVVVVPDPVCCVPPNDDDDPDDDDDCVLQVLLVVVLVLLLCPPVDPDDQACCSCVPPDPVSLLSNLVSQLPDPDAAALVSLVSVCVRNVQCVDPPPSSNLSSLLSNVSNVNPVSPVSLVVVLVVDDPCVRNVSD

pLDDT: mean 93.67, std 4.58, range [58.31, 98.0]

Secondary structure (DSSP, 8-state):
-GGGGTT-HHHHHHHHTS-HHHHHH--SPPPPP----HHHHHHHHHHHHHHT-SSS-----GGGGTT--HHHHHHHHHHHHT-SSPPPHHHHHHHHHHTTGGG-S-HHHHHHHHHHHHHHT-GGGHHHHHHHHTT---HHHHTT-